Protein AF-A0A0E3SS39-F1 (afdb_monomer_lite)

Structure (mmCIF, N/CA/C/O backbone):
data_AF-A0A0E3SS39-F1
#
_entry.id   AF-A0A0E3SS39-F1
#
loop_
_atom_site.group_PDB
_atom_site.id
_atom_site.type_symbol
_atom_site.label_atom_id
_atom_site.label_alt_id
_atom_site.label_comp_id
_atom_site.label_asym_id
_atom_site.label_entity_id
_atom_site.label_seq_id
_atom_site.pdbx_PDB_ins_code
_atom_site.Cartn_x
_atom_site.Cartn_y
_atom_site.Cartn_z
_atom_site.occupancy
_atom_site.B_iso_or_equiv
_atom_site.auth_seq_id
_atom_site.auth_comp_id
_atom_site.auth_asym_id
_atom_site.auth_atom_id
_atom_site.pdbx_PDB_model_num
ATOM 1 N N . MET A 1 1 ? 22.790 -28.260 -28.937 1.00 37.62 1 MET A N 1
ATOM 2 C CA . MET A 1 1 ? 22.702 -26.855 -28.498 1.00 37.62 1 MET A CA 1
ATOM 3 C C . MET A 1 1 ? 21.363 -26.358 -29.010 1.00 37.62 1 MET A C 1
ATOM 5 O O . MET A 1 1 ? 21.232 -26.200 -30.215 1.00 37.62 1 MET A O 1
ATOM 9 N N . ALA A 1 2 ? 20.335 -26.325 -28.160 1.00 37.03 2 ALA A N 1
ATOM 10 C CA . ALA A 1 2 ? 19.035 -25.788 -28.556 1.00 37.03 2 ALA A CA 1
ATOM 11 C C . ALA A 1 2 ? 19.167 -24.263 -28.625 1.00 37.03 2 ALA A C 1
ATOM 13 O O . ALA A 1 2 ? 19.772 -23.672 -27.728 1.00 37.03 2 ALA A O 1
ATOM 14 N N . ALA A 1 3 ? 18.696 -23.672 -29.721 1.00 42.88 3 ALA A N 1
ATOM 15 C CA . ALA A 1 3 ? 18.603 -22.231 -29.867 1.00 42.88 3 ALA A CA 1
ATOM 16 C C . ALA A 1 3 ? 17.734 -21.690 -28.728 1.00 42.88 3 ALA A C 1
ATOM 18 O O . ALA A 1 3 ? 16.692 -22.266 -28.419 1.00 42.88 3 ALA A O 1
ATOM 19 N N . VAL A 1 4 ? 18.214 -20.634 -28.077 1.00 52.50 4 VAL A N 1
ATOM 20 C CA . VAL A 1 4 ? 17.383 -19.801 -27.208 1.00 52.50 4 VAL A CA 1
ATOM 21 C C . VAL A 1 4 ? 16.237 -19.322 -28.088 1.00 52.50 4 VAL A C 1
ATOM 23 O O . VAL A 1 4 ? 16.501 -18.762 -29.150 1.00 52.50 4 VAL A O 1
ATOM 26 N N . GLU A 1 5 ? 15.004 -19.649 -27.714 1.00 49.28 5 GLU A N 1
ATOM 27 C CA . GLU A 1 5 ? 13.826 -19.172 -28.430 1.00 49.28 5 GLU A CA 1
ATOM 28 C C . GLU A 1 5 ? 13.873 -17.642 -28.453 1.00 49.28 5 GLU A C 1
ATOM 30 O O . GLU A 1 5 ? 14.052 -17.001 -27.412 1.00 49.28 5 GLU A O 1
ATOM 35 N N . ASP A 1 6 ? 13.797 -17.083 -29.660 1.00 48.59 6 ASP A N 1
ATOM 36 C CA . ASP A 1 6 ? 13.662 -15.653 -29.891 1.00 48.59 6 ASP A CA 1
ATOM 37 C C . ASP A 1 6 ? 12.439 -15.159 -29.108 1.00 48.59 6 ASP A C 1
ATOM 39 O O . ASP A 1 6 ? 11.316 -15.618 -29.316 1.00 48.59 6 ASP A O 1
ATOM 43 N N . VAL A 1 7 ? 12.666 -14.256 -28.152 1.00 64.00 7 VAL A N 1
ATOM 44 C CA . VAL A 1 7 ? 11.582 -13.587 -27.431 1.00 64.00 7 VAL A CA 1
ATOM 45 C C . VAL A 1 7 ? 10.935 -12.613 -28.411 1.00 64.00 7 VAL A C 1
ATOM 47 O O . VAL A 1 7 ? 11.478 -11.547 -28.695 1.00 64.00 7 VAL A O 1
ATOM 50 N N . ASP A 1 8 ? 9.790 -13.005 -28.959 1.00 54.75 8 ASP A N 1
ATOM 51 C CA . ASP A 1 8 ? 8.968 -12.169 -29.827 1.00 54.75 8 ASP A CA 1
ATOM 52 C C . ASP A 1 8 ? 8.467 -10.906 -29.079 1.00 54.75 8 ASP A C 1
ATOM 54 O O . ASP A 1 8 ? 7.678 -11.008 -28.139 1.00 54.75 8 ASP A O 1
ATOM 58 N N . GLY A 1 9 ? 8.867 -9.706 -29.536 1.00 56.84 9 GLY A N 1
ATOM 59 C CA . GLY A 1 9 ? 8.186 -8.419 -29.276 1.00 56.84 9 GLY A CA 1
ATOM 60 C C . GLY A 1 9 ? 8.895 -7.440 -28.321 1.00 56.84 9 GLY A C 1
ATOM 61 O O . GLY A 1 9 ? 9.189 -7.776 -27.180 1.00 56.84 9 GLY A O 1
ATOM 62 N N . ASP A 1 10 ? 9.135 -6.201 -28.778 1.00 72.12 10 ASP A N 1
ATOM 63 C CA . ASP A 1 10 ? 9.853 -5.125 -28.064 1.00 72.12 10 ASP A CA 1
ATOM 64 C C . ASP A 1 10 ? 9.433 -4.971 -26.590 1.00 72.12 10 ASP A C 1
ATOM 66 O O . ASP A 1 10 ? 8.380 -4.406 -26.278 1.00 72.12 10 ASP A O 1
ATOM 70 N N . GLY A 1 11 ? 10.304 -5.391 -25.665 1.00 78.38 11 GLY A N 1
ATOM 71 C CA . GLY A 1 11 ? 10.115 -5.202 -24.221 1.00 78.38 11 GLY A CA 1
ATOM 72 C C . GLY A 1 11 ? 9.945 -3.732 -23.812 1.00 78.38 11 GLY A C 1
ATOM 73 O O . GLY A 1 11 ? 9.323 -3.442 -22.792 1.00 78.38 11 GLY A O 1
ATOM 74 N N . GLU A 1 12 ? 10.425 -2.796 -24.639 1.00 86.44 12 GLU A N 1
ATOM 75 C CA . GLU A 1 12 ? 10.224 -1.353 -24.470 1.00 86.44 12 GLU A CA 1
ATOM 76 C C . GLU A 1 12 ? 8.737 -0.967 -24.462 1.00 86.44 12 GLU A C 1
ATOM 78 O O . GLU A 1 12 ? 8.340 -0.078 -23.713 1.00 86.44 12 GLU A O 1
ATOM 83 N N . SER A 1 13 ? 7.884 -1.680 -25.205 1.00 91.38 13 SER A N 1
ATOM 84 C CA . SER A 1 13 ? 6.439 -1.410 -25.242 1.00 91.38 13 SER A CA 1
ATOM 85 C C . SER A 1 13 ? 5.728 -1.655 -23.902 1.00 91.38 13 SER A C 1
ATOM 87 O O . SER A 1 13 ? 4.670 -1.076 -23.649 1.00 91.38 13 SER A O 1
ATOM 89 N N . PHE A 1 14 ? 6.319 -2.472 -23.024 1.00 90.12 14 PHE A N 1
ATOM 90 C CA . PHE A 1 14 ? 5.821 -2.735 -21.672 1.00 90.12 14 PHE A CA 1
ATOM 91 C C . PHE A 1 14 ? 6.444 -1.814 -20.617 1.00 90.12 14 PHE A C 1
ATOM 93 O O . PHE A 1 14 ? 6.016 -1.829 -19.460 1.00 90.12 14 PHE A O 1
ATOM 100 N N . TYR A 1 15 ? 7.443 -1.008 -20.989 1.00 91.62 15 TYR A N 1
ATOM 101 C CA . TYR A 1 15 ? 8.088 -0.087 -20.067 1.00 91.62 15 TYR A CA 1
ATOM 102 C C . TYR A 1 15 ? 7.125 1.033 -19.659 1.00 91.62 15 TYR A C 1
ATOM 104 O O . TYR A 1 15 ? 6.496 1.685 -20.493 1.00 91.62 15 TYR A O 1
ATOM 112 N N . ARG A 1 16 ? 7.039 1.294 -18.352 1.00 93.94 16 ARG A N 1
ATOM 113 C CA . ARG A 1 16 ? 6.277 2.415 -17.791 1.00 93.94 16 ARG A CA 1
ATOM 114 C C . ARG A 1 16 ? 7.213 3.312 -16.999 1.00 93.94 16 ARG A C 1
ATOM 116 O O . ARG A 1 16 ? 7.981 2.828 -16.171 1.00 93.94 16 ARG A O 1
ATOM 123 N N . GLN A 1 17 ? 7.126 4.622 -17.231 1.00 94.00 17 GLN A N 1
ATOM 124 C CA . GLN A 1 17 ? 7.850 5.639 -16.458 1.00 94.00 17 GLN A CA 1
ATOM 125 C C . GLN A 1 17 ? 7.189 5.866 -15.088 1.00 94.00 17 GLN A C 1
ATOM 127 O O . GLN A 1 17 ? 6.728 6.960 -14.769 1.00 94.00 17 GLN A O 1
ATOM 132 N N . GLU A 1 18 ? 7.133 4.810 -14.282 1.00 95.00 18 GLU A N 1
ATOM 133 C CA . GLU A 1 18 ? 6.569 4.793 -12.934 1.00 95.00 18 GLU A CA 1
ATOM 134 C C . GLU A 1 18 ? 7.631 4.324 -11.931 1.00 95.00 18 GLU A C 1
ATOM 136 O O . GLU A 1 18 ? 8.551 3.580 -12.270 1.00 95.00 18 GLU A O 1
ATOM 141 N N . LEU A 1 19 ? 7.527 4.778 -10.679 1.00 95.62 19 LEU A N 1
ATOM 142 C CA . LEU A 1 19 ? 8.518 4.461 -9.643 1.00 95.62 19 LEU A CA 1
ATOM 143 C C . LEU A 1 19 ? 8.506 2.978 -9.250 1.00 95.62 19 LEU A C 1
ATOM 145 O O . LEU A 1 19 ? 9.566 2.407 -8.993 1.00 95.62 19 LEU A O 1
ATOM 149 N N . ALA A 1 20 ? 7.319 2.372 -9.228 1.00 97.12 20 ALA A N 1
ATOM 150 C CA . ALA A 1 20 ? 7.105 0.951 -9.018 1.00 97.12 20 ALA A CA 1
ATOM 151 C C . ALA A 1 20 ? 5.859 0.495 -9.792 1.00 97.12 20 ALA A C 1
ATOM 153 O O . ALA A 1 20 ? 4.890 1.244 -9.895 1.00 97.12 20 ALA A O 1
ATOM 154 N N . VAL A 1 21 ? 5.898 -0.718 -10.339 1.00 96.88 21 VAL A N 1
ATOM 155 C CA . VAL A 1 21 ? 4.837 -1.316 -11.155 1.00 96.88 21 VAL A CA 1
ATOM 156 C C . VAL A 1 21 ? 4.564 -2.724 -10.641 1.00 96.88 21 VAL A C 1
ATOM 158 O O . VAL A 1 21 ? 5.494 -3.499 -10.421 1.00 96.88 21 VAL A O 1
ATOM 161 N N . THR A 1 22 ? 3.284 -3.060 -10.494 1.00 97.50 22 THR A N 1
ATOM 162 C CA . THR A 1 22 ? 2.821 -4.425 -10.224 1.00 97.50 22 THR A CA 1
ATOM 163 C C . THR A 1 22 ? 2.107 -4.971 -11.457 1.00 97.50 22 THR A C 1
ATOM 165 O O . THR A 1 22 ? 1.157 -4.350 -11.941 1.00 97.50 22 THR A O 1
ATOM 168 N N . ASP A 1 23 ? 2.535 -6.138 -11.933 1.00 96.38 23 ASP A N 1
ATOM 169 C CA . ASP A 1 23 ? 1.847 -6.945 -12.942 1.00 96.38 23 ASP A CA 1
ATOM 170 C C . ASP A 1 23 ? 1.626 -8.366 -12.400 1.00 96.38 23 ASP A C 1
ATOM 172 O O . ASP A 1 23 ? 2.550 -9.179 -12.304 1.00 96.38 23 ASP A O 1
ATOM 176 N N . GLY A 1 24 ? 0.401 -8.648 -11.950 1.00 95.81 24 GLY A N 1
ATOM 177 C CA . GLY A 1 24 ? 0.088 -9.865 -11.202 1.00 95.81 24 GLY A CA 1
ATOM 178 C C . GLY A 1 24 ? 0.977 -10.006 -9.961 1.00 95.81 24 GLY A C 1
ATOM 179 O O . GLY A 1 24 ? 0.915 -9.185 -9.055 1.00 95.81 24 GLY A O 1
ATOM 180 N N . ASN A 1 25 ? 1.822 -11.039 -9.940 1.00 96.19 25 ASN A N 1
ATOM 181 C CA . ASN A 1 25 ? 2.762 -11.307 -8.844 1.00 96.19 25 ASN A CA 1
ATOM 182 C C . ASN A 1 25 ? 4.186 -10.780 -9.103 1.00 96.19 25 ASN A C 1
ATOM 184 O O . ASN A 1 25 ? 5.080 -11.024 -8.292 1.00 96.19 25 ASN A O 1
ATOM 188 N N . LEU A 1 26 ? 4.420 -10.097 -10.228 1.00 97.06 26 LEU A N 1
ATOM 189 C CA . LEU A 1 26 ? 5.694 -9.459 -10.540 1.00 97.06 26 LEU A CA 1
ATOM 190 C C . LEU A 1 26 ? 5.644 -7.991 -10.122 1.00 97.06 26 LEU A C 1
ATOM 192 O O . LEU A 1 26 ? 4.809 -7.228 -10.600 1.00 97.06 26 LEU A O 1
ATOM 196 N N . ILE A 1 27 ? 6.576 -7.595 -9.259 1.00 97.88 27 ILE A N 1
ATOM 197 C CA . ILE A 1 27 ? 6.725 -6.210 -8.816 1.00 97.88 27 ILE A CA 1
ATOM 198 C C . ILE A 1 27 ? 8.114 -5.734 -9.224 1.00 97.88 27 ILE A C 1
ATOM 200 O O . ILE A 1 27 ? 9.119 -6.339 -8.845 1.00 97.88 27 ILE A O 1
ATOM 204 N N . THR A 1 28 ? 8.171 -4.648 -9.988 1.00 96.31 28 THR A N 1
ATOM 205 C CA . THR A 1 28 ? 9.415 -3.978 -10.377 1.00 96.31 28 THR A CA 1
ATOM 206 C C . THR A 1 28 ? 9.406 -2.543 -9.873 1.00 96.31 28 THR A C 1
ATOM 208 O O . THR A 1 28 ? 8.354 -1.936 -9.701 1.00 96.31 28 THR A O 1
ATOM 211 N N . ALA A 1 29 ? 10.584 -1.997 -9.588 1.00 97.06 29 ALA A N 1
ATOM 212 C CA . ALA A 1 29 ? 10.736 -0.619 -9.147 1.00 97.06 29 ALA A CA 1
ATOM 213 C C . ALA A 1 29 ? 12.112 -0.083 -9.534 1.00 97.06 29 ALA A C 1
ATOM 215 O O . ALA A 1 29 ? 13.049 -0.850 -9.776 1.00 97.06 29 ALA A O 1
ATOM 216 N N . SER A 1 30 ? 12.248 1.240 -9.560 1.00 94.56 30 SER A N 1
ATOM 217 C CA . SER A 1 30 ? 13.565 1.864 -9.655 1.00 94.56 30 SER A CA 1
ATOM 218 C C . SER A 1 30 ? 14.381 1.578 -8.383 1.00 94.56 30 SER A C 1
ATOM 220 O O . SER A 1 30 ? 13.865 1.603 -7.266 1.00 94.56 30 SER A O 1
ATOM 222 N N . GLY A 1 31 ? 15.683 1.313 -8.533 1.00 92.25 31 GLY A N 1
ATOM 223 C CA . GLY A 1 31 ? 16.550 0.883 -7.424 1.00 92.25 31 GLY A CA 1
ATOM 224 C C . GLY A 1 31 ? 16.773 1.927 -6.321 1.00 92.25 31 GLY A C 1
ATOM 225 O O . GLY A 1 31 ? 17.364 1.606 -5.294 1.00 92.25 31 GLY A O 1
ATOM 226 N N . ILE A 1 32 ? 16.316 3.167 -6.523 1.00 94.88 32 ILE A N 1
ATOM 227 C CA . ILE A 1 32 ? 16.462 4.283 -5.574 1.00 94.88 32 ILE A CA 1
ATOM 228 C C . ILE A 1 32 ? 15.152 4.667 -4.861 1.00 94.88 32 ILE A C 1
ATOM 230 O O . ILE A 1 32 ? 15.152 5.619 -4.087 1.00 94.88 32 ILE A O 1
ATOM 234 N N . VAL A 1 33 ? 14.048 3.949 -5.104 1.00 93.75 33 VAL A N 1
ATOM 235 C CA . VAL A 1 33 ? 12.708 4.239 -4.544 1.00 93.75 33 VAL A CA 1
ATOM 236 C C . VAL A 1 33 ? 12.160 3.054 -3.734 1.00 93.75 33 VAL A C 1
ATOM 238 O O . VAL A 1 33 ? 11.206 2.381 -4.130 1.00 93.75 33 VAL A O 1
ATOM 241 N N . PRO A 1 34 ? 12.784 2.740 -2.581 1.00 96.44 34 PRO A N 1
ATOM 242 C CA . PRO A 1 34 ? 12.425 1.565 -1.787 1.00 96.44 34 PRO A CA 1
ATOM 243 C C . PRO A 1 34 ? 11.025 1.652 -1.163 1.00 96.44 34 PRO A C 1
ATOM 245 O O . PRO A 1 34 ? 10.413 0.616 -0.904 1.00 96.44 34 PRO A O 1
ATOM 248 N N . LEU A 1 35 ? 10.507 2.859 -0.913 1.00 97.94 35 LEU A N 1
ATOM 249 C CA . LEU A 1 35 ? 9.205 3.042 -0.272 1.00 97.94 35 LEU A CA 1
ATOM 250 C C . LEU A 1 35 ? 8.056 2.650 -1.209 1.00 97.94 35 LEU 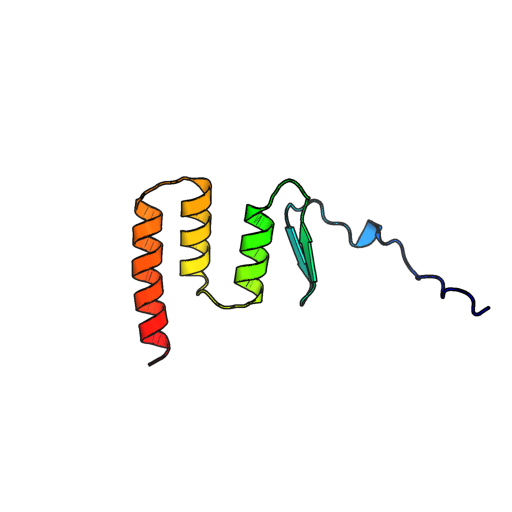A C 1
ATOM 252 O O . LEU A 1 35 ? 7.117 1.970 -0.798 1.00 97.94 35 LEU A O 1
ATOM 256 N N . GLU A 1 36 ? 8.152 3.038 -2.474 1.00 97.81 36 GLU A N 1
ATOM 257 C CA . GLU A 1 36 ? 7.206 2.692 -3.525 1.00 97.81 36 GLU A CA 1
ATOM 258 C C . GLU A 1 36 ? 7.203 1.183 -3.756 1.00 97.81 36 GLU A C 1
ATOM 260 O O . GLU A 1 36 ? 6.135 0.579 -3.767 1.00 97.81 36 GLU A O 1
ATOM 265 N N . PHE A 1 37 ? 8.380 0.550 -3.810 1.00 98.00 37 PHE A N 1
ATOM 266 C CA . PHE A 1 37 ? 8.476 -0.908 -3.883 1.00 98.00 37 PHE A CA 1
ATOM 267 C C . PHE A 1 37 ? 7.794 -1.594 -2.689 1.00 98.00 37 PHE A C 1
ATOM 269 O O . PHE A 1 37 ? 6.972 -2.492 -2.869 1.00 98.00 37 PHE A O 1
ATOM 276 N N . ALA A 1 38 ? 8.078 -1.147 -1.463 1.00 98.38 38 ALA A N 1
ATOM 277 C CA . ALA A 1 38 ? 7.466 -1.715 -0.265 1.00 98.38 38 ALA A CA 1
ATOM 278 C C . ALA A 1 38 ? 5.935 -1.548 -0.254 1.00 98.38 38 ALA A C 1
ATOM 280 O O . ALA A 1 38 ? 5.219 -2.486 0.097 1.00 98.38 38 ALA A O 1
ATOM 281 N N . LYS A 1 39 ? 5.420 -0.392 -0.694 1.00 98.38 39 LYS A N 1
ATOM 282 C CA . LYS A 1 39 ? 3.977 -0.146 -0.831 1.00 98.38 39 LYS A CA 1
ATOM 283 C C . LYS A 1 39 ? 3.323 -1.143 -1.790 1.00 98.38 39 LYS A C 1
ATOM 285 O O . LYS A 1 39 ? 2.258 -1.670 -1.471 1.00 98.38 39 LYS A O 1
ATOM 290 N N . GLU A 1 40 ? 3.941 -1.393 -2.942 1.00 98.19 40 GLU A N 1
ATOM 291 C CA . GLU A 1 40 ? 3.450 -2.354 -3.934 1.00 98.19 40 GLU A CA 1
ATOM 292 C C . GLU A 1 40 ? 3.444 -3.785 -3.383 1.00 98.19 40 GLU A C 1
ATOM 294 O O . GLU A 1 40 ? 2.452 -4.497 -3.530 1.00 98.19 40 GLU A O 1
ATOM 299 N N . VAL A 1 41 ? 4.505 -4.183 -2.671 1.00 98.19 41 VAL A N 1
ATOM 300 C CA . VAL A 1 41 ? 4.602 -5.503 -2.025 1.00 98.19 41 VAL A CA 1
ATOM 301 C C . VAL A 1 41 ? 3.503 -5.689 -0.981 1.00 98.19 41 VAL A C 1
ATOM 303 O O . VAL A 1 41 ? 2.779 -6.679 -1.030 1.00 98.19 41 VAL A O 1
ATOM 306 N N . ILE A 1 42 ? 3.338 -4.737 -0.059 1.00 98.25 42 ILE A N 1
ATOM 307 C CA . ILE A 1 42 ? 2.314 -4.819 0.994 1.00 98.25 42 ILE A CA 1
ATOM 308 C C . ILE A 1 42 ? 0.915 -4.881 0.377 1.00 98.25 42 ILE A C 1
ATOM 310 O O . ILE A 1 42 ? 0.083 -5.669 0.824 1.00 98.25 42 ILE A O 1
ATOM 314 N N . ARG A 1 43 ? 0.673 -4.086 -0.673 1.00 97.88 43 ARG A N 1
ATOM 315 C CA . ARG A 1 43 ? -0.582 -4.111 -1.427 1.00 97.88 43 ARG A CA 1
ATOM 316 C C . ARG A 1 43 ? -0.844 -5.474 -2.058 1.00 97.88 43 ARG A C 1
ATOM 318 O O . ARG A 1 43 ? -1.957 -5.967 -1.950 1.00 97.88 43 ARG A O 1
ATOM 325 N N . ASN A 1 44 ? 0.150 -6.064 -2.720 1.00 98.00 44 ASN A N 1
ATOM 326 C CA . ASN A 1 44 ? -0.024 -7.338 -3.417 1.00 98.00 44 ASN A CA 1
ATOM 327 C C . ASN A 1 44 ? -0.204 -8.521 -2.455 1.00 98.00 44 ASN A C 1
ATOM 329 O O . ASN A 1 44 ? -0.878 -9.490 -2.785 1.00 98.00 44 ASN A O 1
ATOM 333 N N . LEU A 1 45 ? 0.387 -8.440 -1.261 1.00 97.56 45 LEU A N 1
ATOM 334 C CA . LEU A 1 45 ? 0.198 -9.439 -0.210 1.00 97.56 45 LEU A CA 1
ATOM 335 C C . LEU A 1 45 ? -1.162 -9.326 0.497 1.00 97.56 45 LEU A C 1
ATOM 337 O O . LEU A 1 45 ? -1.507 -10.234 1.246 1.00 97.56 45 LEU A O 1
ATOM 341 N N . ASP A 1 46 ? -1.900 -8.228 0.290 1.00 94.88 46 ASP A N 1
ATOM 342 C CA . ASP A 1 46 ? -3.203 -7.945 0.912 1.00 94.88 46 ASP A CA 1
ATOM 343 C C . ASP A 1 46 ? -3.197 -8.099 2.448 1.00 94.88 46 ASP A C 1
ATOM 345 O O . ASP A 1 46 ? -4.160 -8.522 3.080 1.00 94.88 46 ASP A O 1
ATOM 349 N N . VAL A 1 47 ? -2.062 -7.767 3.075 1.00 95.19 47 VAL A N 1
ATOM 350 C CA . VAL A 1 47 ? -1.879 -7.885 4.535 1.00 95.19 47 VAL A CA 1
ATOM 351 C C . VAL A 1 47 ? -2.393 -6.667 5.300 1.00 95.19 47 VAL A C 1
ATOM 353 O O . VAL A 1 47 ? -2.484 -6.710 6.524 1.00 95.19 47 VAL A O 1
ATOM 356 N N . PHE A 1 48 ? -2.721 -5.585 4.592 1.00 95.69 48 PHE A N 1
ATOM 357 C CA . PHE A 1 48 ? -3.304 -4.360 5.131 1.00 95.69 48 PHE A CA 1
ATOM 358 C C . PHE A 1 48 ? -4.559 -3.990 4.354 1.00 95.69 48 PHE A C 1
ATOM 360 O O . PHE A 1 48 ? -4.578 -4.054 3.127 1.00 95.69 48 PHE A O 1
ATOM 367 N N . SER A 1 49 ? -5.561 -3.463 5.064 1.00 95.69 49 SER A N 1
ATOM 368 C CA . SER A 1 49 ? -6.654 -2.750 4.406 1.00 95.69 49 SER A CA 1
ATOM 369 C C . SER A 1 49 ? -6.109 -1.579 3.571 1.00 95.69 49 SER A C 1
ATOM 371 O O . SER A 1 49 ? -5.058 -1.001 3.875 1.00 95.69 49 SER A O 1
ATOM 373 N N . ALA A 1 50 ? -6.858 -1.153 2.550 1.00 96.44 50 ALA A N 1
ATOM 374 C CA . ALA A 1 50 ? -6.473 -0.006 1.725 1.00 96.44 50 ALA A CA 1
ATOM 375 C C . ALA A 1 50 ? -6.245 1.280 2.550 1.00 96.44 50 ALA A C 1
ATOM 377 O O . ALA A 1 50 ? -5.393 2.104 2.210 1.00 96.44 50 ALA A O 1
ATOM 378 N N . GLN A 1 51 ? -6.990 1.450 3.646 1.00 97.38 51 GLN A N 1
ATOM 379 C CA . GLN A 1 51 ? -6.876 2.600 4.546 1.00 97.38 51 GLN A CA 1
ATOM 380 C C . GLN A 1 51 ? -5.598 2.519 5.384 1.00 97.38 51 GLN A C 1
ATOM 382 O O . GLN A 1 51 ? -4.851 3.497 5.447 1.00 97.38 51 GLN A O 1
ATOM 387 N N . THR A 1 52 ? -5.296 1.341 5.932 1.00 98.12 52 THR A N 1
ATOM 388 C CA . THR A 1 52 ? -4.063 1.086 6.685 1.00 98.12 52 THR A CA 1
ATOM 389 C C . THR A 1 52 ? -2.830 1.283 5.807 1.00 98.12 52 THR A C 1
ATOM 391 O O . THR A 1 52 ? -1.907 1.993 6.202 1.00 98.12 52 THR A O 1
ATOM 394 N N . LEU A 1 53 ? -2.831 0.749 4.579 1.00 98.44 53 LEU A N 1
ATOM 395 C CA . LEU A 1 53 ? -1.734 0.943 3.629 1.00 98.44 53 LEU A CA 1
ATOM 396 C C . LEU A 1 53 ? -1.534 2.424 3.277 1.00 98.44 53 LEU A C 1
ATOM 398 O O . LEU A 1 53 ? -0.401 2.903 3.207 1.00 98.44 53 LEU A O 1
ATOM 402 N N . LYS A 1 54 ? -2.628 3.170 3.072 1.00 98.44 54 LYS A N 1
ATOM 403 C CA . LYS A 1 54 ? -2.569 4.611 2.802 1.00 98.44 54 LYS A CA 1
ATOM 404 C C . LYS A 1 54 ? -1.962 5.376 3.979 1.00 98.44 54 LYS A C 1
ATOM 406 O O . LYS A 1 54 ? -1.101 6.223 3.752 1.00 98.44 54 LYS A O 1
ATOM 411 N N . ALA A 1 55 ? -2.394 5.090 5.206 1.00 98.62 55 ALA A N 1
ATOM 412 C CA . ALA A 1 55 ? -1.877 5.739 6.408 1.00 98.62 55 ALA A CA 1
ATOM 413 C C . ALA A 1 55 ? -0.398 5.397 6.648 1.00 98.62 55 ALA A C 1
ATOM 415 O O . ALA A 1 55 ? 0.402 6.297 6.887 1.00 98.62 55 ALA A O 1
ATOM 416 N N . TRP A 1 56 ? -0.017 4.127 6.484 1.00 98.69 56 TRP A N 1
ATOM 417 C CA . TRP A 1 56 ? 1.376 3.682 6.546 1.00 98.69 56 TRP A CA 1
ATOM 418 C C . TRP A 1 56 ? 2.263 4.434 5.551 1.00 98.69 56 TRP A C 1
ATOM 420 O O . TRP A 1 56 ? 3.281 4.998 5.947 1.00 98.69 56 TRP A O 1
ATOM 430 N N . TYR A 1 57 ? 1.838 4.533 4.288 1.00 98.69 57 TYR A N 1
ATOM 431 C CA . TYR A 1 57 ? 2.603 5.250 3.270 1.00 98.69 57 TYR A CA 1
ATOM 432 C C . TYR A 1 57 ? 2.770 6.734 3.620 1.00 98.69 57 TYR A C 1
ATOM 434 O O . TYR A 1 57 ? 3.866 7.277 3.507 1.00 98.69 57 TYR A O 1
ATOM 442 N N . GLN A 1 58 ? 1.705 7.392 4.087 1.00 98.75 58 GLN A N 1
ATOM 443 C CA . GLN A 1 58 ? 1.783 8.792 4.505 1.00 98.75 58 GLN A CA 1
ATOM 444 C C . GLN A 1 58 ? 2.707 8.985 5.709 1.00 98.75 58 GLN A C 1
ATOM 446 O O . GLN A 1 58 ? 3.530 9.894 5.680 1.00 98.75 58 GLN A O 1
ATOM 451 N N . LEU A 1 59 ? 2.648 8.106 6.716 1.00 98.75 59 LEU A N 1
ATOM 452 C CA . LEU A 1 59 ? 3.573 8.142 7.850 1.00 98.75 59 LEU A CA 1
ATOM 453 C C . LEU A 1 59 ? 5.032 8.030 7.386 1.00 98.75 59 LEU A C 1
ATOM 455 O O . LEU A 1 59 ? 5.874 8.792 7.853 1.00 98.75 59 LEU A O 1
ATOM 459 N N . SER A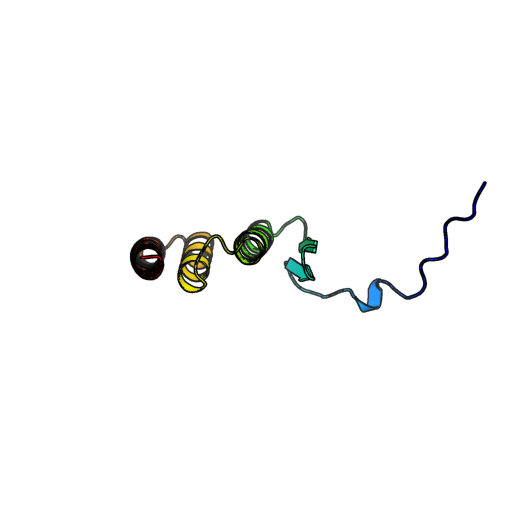 1 60 ? 5.329 7.116 6.456 1.00 98.31 60 SER A N 1
ATOM 460 C CA . SER A 1 60 ? 6.681 6.930 5.915 1.00 98.31 60 SER A CA 1
ATOM 461 C C . SER A 1 60 ? 7.196 8.131 5.115 1.00 98.31 60 SER A C 1
ATOM 463 O O . SER A 1 60 ? 8.399 8.378 5.111 1.00 98.31 60 SER A O 1
ATOM 465 N N . VAL A 1 61 ? 6.314 8.881 4.447 1.00 98.00 61 VAL A N 1
ATOM 466 C CA . VAL A 1 61 ? 6.693 10.083 3.685 1.00 98.00 61 VAL A CA 1
ATOM 467 C C . VAL A 1 61 ? 6.838 11.299 4.602 1.00 98.00 61 VAL A C 1
ATOM 469 O O . VAL A 1 61 ? 7.854 11.992 4.566 1.00 98.00 61 VAL A O 1
ATOM 472 N N . THR A 1 62 ? 5.821 11.590 5.412 1.00 98.44 62 THR A N 1
ATOM 473 C CA . THR A 1 62 ? 5.701 12.880 6.109 1.00 98.44 62 THR A CA 1
ATOM 474 C C . THR A 1 62 ? 6.286 12.863 7.512 1.00 98.44 62 THR A C 1
ATOM 476 O O . THR A 1 62 ? 6.634 13.918 8.033 1.00 98.44 62 THR A O 1
ATOM 479 N N . HIS A 1 63 ? 6.409 11.681 8.125 1.00 98.12 63 HIS A N 1
ATOM 480 C CA . HIS A 1 63 ? 6.790 11.509 9.529 1.00 98.12 63 HIS A CA 1
ATOM 481 C C . HIS A 1 63 ? 5.832 12.201 10.516 1.00 98.12 63 HIS A C 1
ATOM 483 O O . HIS A 1 63 ? 6.176 12.445 11.673 1.00 98.12 63 HIS A O 1
ATOM 489 N N . GLU A 1 64 ? 4.610 12.517 10.083 1.00 98.69 64 GLU A N 1
ATOM 490 C CA . GLU A 1 64 ? 3.630 13.195 10.923 1.00 98.69 64 GLU A CA 1
ATOM 491 C C . GLU A 1 64 ? 2.862 12.199 11.796 1.00 98.69 64 GLU A C 1
ATOM 493 O O . GLU A 1 64 ? 2.273 11.227 11.317 1.00 98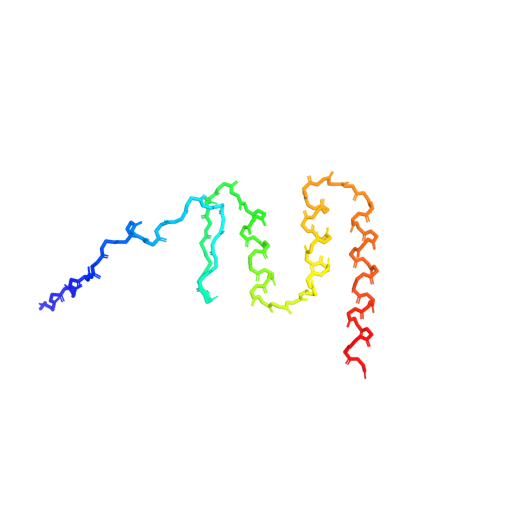.69 64 GLU A O 1
ATOM 498 N N . MET A 1 65 ? 2.799 12.498 13.096 1.00 98.31 65 MET A N 1
ATOM 499 C CA . MET A 1 65 ? 2.165 11.648 14.111 1.00 98.31 65 MET A CA 1
ATOM 500 C C . MET A 1 65 ? 0.691 11.328 13.811 1.00 98.31 65 MET A C 1
ATOM 502 O O . MET A 1 65 ? 0.215 10.251 14.160 1.00 98.31 65 MET A O 1
ATOM 506 N N . GLN A 1 66 ? -0.029 12.210 13.113 1.00 98.56 66 GLN A N 1
ATOM 507 C CA . GLN A 1 66 ? -1.424 11.969 12.728 1.00 98.56 66 GLN A CA 1
ATOM 508 C C . GLN A 1 66 ? -1.614 10.681 11.912 1.00 98.56 66 GLN A C 1
ATOM 510 O O . GLN A 1 66 ? -2.614 9.987 12.077 1.00 98.56 66 GLN A O 1
ATOM 515 N N . TYR A 1 67 ? -0.634 10.302 11.086 1.00 98.75 67 TYR A N 1
ATOM 516 C CA . TYR A 1 67 ? -0.726 9.079 10.29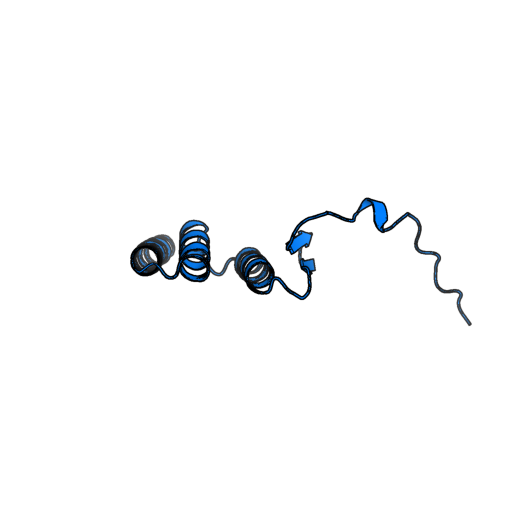4 1.00 98.75 67 TYR A CA 1
ATOM 517 C C . TYR A 1 67 ? -0.449 7.821 11.114 1.00 98.75 67 TYR A C 1
ATOM 519 O O . TYR A 1 67 ? -0.989 6.767 10.795 1.00 98.75 67 TYR A O 1
ATOM 527 N N . PHE A 1 68 ? 0.307 7.924 12.210 1.00 98.38 68 PHE A N 1
ATOM 528 C CA . PHE A 1 68 ? 0.406 6.833 13.178 1.00 98.38 68 PHE A CA 1
ATOM 529 C C . PHE A 1 68 ? -0.953 6.558 13.837 1.00 98.38 68 PHE A C 1
ATOM 531 O O . PHE A 1 68 ? -1.376 5.406 13.902 1.00 98.38 68 PHE A O 1
ATOM 538 N N . HIS A 1 69 ? -1.674 7.606 14.252 1.00 98.25 69 HIS A N 1
ATOM 539 C CA . HIS A 1 69 ? -3.031 7.455 14.789 1.00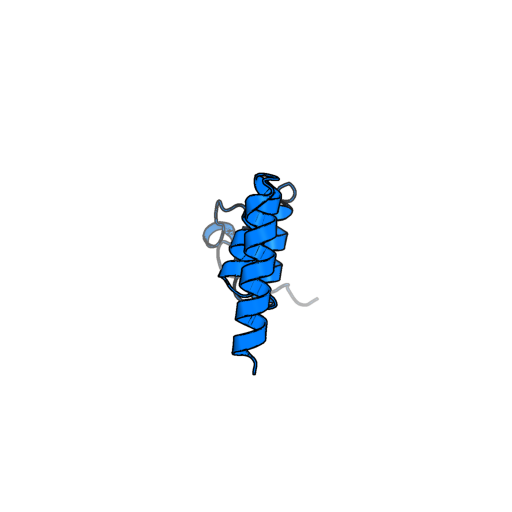 98.25 69 HIS A CA 1
ATOM 540 C C . HIS A 1 69 ? -3.982 6.821 13.765 1.00 98.25 69 HIS A C 1
ATOM 542 O O . HIS A 1 69 ? -4.667 5.857 14.093 1.00 98.25 69 HIS A O 1
ATOM 548 N N . ALA A 1 70 ? -3.931 7.265 12.505 1.00 98.50 70 ALA A N 1
ATOM 549 C CA . ALA A 1 70 ? -4.737 6.685 11.431 1.00 98.50 70 ALA A CA 1
ATOM 550 C C . ALA A 1 70 ? -4.426 5.195 11.167 1.00 98.50 70 ALA A C 1
ATOM 552 O O . ALA A 1 70 ? -5.333 4.421 10.857 1.00 98.50 70 ALA A O 1
ATOM 553 N N . ILE A 1 71 ? -3.165 4.758 11.308 1.00 98.44 71 ILE A N 1
ATOM 554 C CA . ILE A 1 71 ? -2.817 3.327 11.237 1.00 98.44 71 ILE A CA 1
ATOM 555 C C . ILE A 1 71 ? -3.530 2.564 12.354 1.00 98.44 71 ILE A C 1
ATOM 557 O O . ILE A 1 71 ? -4.203 1.580 12.062 1.00 98.44 71 ILE A O 1
ATOM 561 N N . MET A 1 72 ? -3.416 3.021 13.604 1.00 98.12 72 MET A N 1
ATOM 562 C CA . MET A 1 72 ? -4.020 2.341 14.755 1.00 98.12 72 MET A CA 1
ATOM 563 C C . MET A 1 72 ? -5.543 2.226 14.616 1.00 98.12 72 MET A C 1
ATOM 565 O O . MET A 1 72 ? -6.082 1.133 14.762 1.00 98.12 72 MET A O 1
ATOM 569 N N . GLU A 1 73 ? -6.216 3.318 14.247 1.00 97.88 73 GLU A N 1
ATOM 570 C CA . GLU A 1 73 ? -7.668 3.336 14.022 1.00 97.88 73 GLU A CA 1
ATOM 571 C C . GLU A 1 73 ? -8.083 2.352 12.916 1.00 97.88 73 GLU A C 1
ATOM 573 O O . GLU A 1 73 ? -8.963 1.514 13.119 1.00 97.88 73 GLU A O 1
ATOM 578 N N . SER A 1 74 ? -7.399 2.384 11.766 1.00 97.25 74 SER A N 1
ATOM 579 C CA . SER A 1 74 ? -7.723 1.497 10.639 1.00 97.25 74 SER A CA 1
ATOM 580 C C . SER A 1 74 ? -7.455 0.013 10.926 1.00 97.25 74 SER A C 1
ATOM 582 O O . SER A 1 74 ? -8.169 -0.849 10.416 1.00 97.25 74 SER A O 1
ATOM 584 N N . LEU A 1 75 ? -6.448 -0.310 11.749 1.00 95.56 75 LEU A N 1
ATOM 585 C CA . LEU A 1 75 ? -6.168 -1.685 12.171 1.00 95.56 75 LEU A CA 1
ATOM 586 C C . LEU A 1 75 ? -7.271 -2.228 13.082 1.00 95.56 75 LEU A C 1
ATOM 588 O O . LEU A 1 75 ? -7.658 -3.387 12.943 1.00 95.56 75 LEU A O 1
ATOM 592 N N . GLU A 1 76 ? -7.798 -1.405 13.991 1.00 95.00 76 GLU A N 1
ATOM 593 C CA . GLU A 1 76 ? -8.925 -1.803 14.836 1.00 95.00 76 GLU A CA 1
ATOM 594 C C . GLU A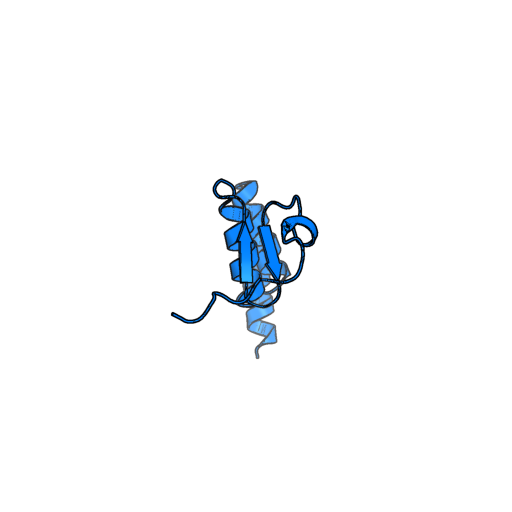 1 76 ? -10.198 -2.043 14.016 1.00 95.00 76 GLU A C 1
ATOM 596 O O . GLU A 1 76 ? -10.924 -3.005 14.267 1.00 95.00 76 GLU A O 1
ATOM 601 N N . GLU A 1 77 ? -10.476 -1.186 13.031 1.00 92.94 77 GLU A N 1
ATOM 602 C CA . GLU A 1 77 ? -11.613 -1.351 12.119 1.00 92.94 77 GLU A CA 1
ATOM 603 C C . GLU A 1 77 ? -11.492 -2.618 11.272 1.00 92.94 77 GLU A C 1
ATOM 605 O O . GLU A 1 77 ? -12.460 -3.371 11.151 1.00 92.94 77 GLU A O 1
ATOM 610 N N . TRP A 1 78 ? -10.299 -2.885 10.739 1.00 86.19 78 TRP A N 1
ATOM 611 C CA . TRP A 1 78 ? -10.017 -4.096 9.975 1.00 86.19 78 TRP A CA 1
ATOM 612 C C . TRP A 1 78 ? -10.106 -5.360 10.837 1.00 86.19 78 TRP A C 1
ATOM 614 O O . TRP A 1 78 ? -10.708 -6.346 10.427 1.00 86.19 78 TRP A O 1
ATOM 624 N N . GLY A 1 79 ? -9.592 -5.331 12.068 1.00 88.88 79 GLY A N 1
ATOM 625 C CA . GLY A 1 79 ? -9.742 -6.447 13.004 1.00 88.88 79 GLY A CA 1
ATOM 626 C C . GLY A 1 79 ? -11.208 -6.752 13.323 1.00 88.88 79 GLY A C 1
ATOM 627 O O . GLY A 1 79 ? -11.593 -7.917 13.384 1.00 88.88 79 GLY A O 1
ATOM 628 N N . ARG A 1 80 ? -12.042 -5.712 13.461 1.00 90.88 80 ARG A N 1
ATOM 629 C CA . ARG A 1 80 ? -13.491 -5.851 13.678 1.00 90.88 80 ARG A CA 1
ATOM 630 C C . ARG A 1 80 ? -14.240 -6.397 12.460 1.00 90.88 80 ARG A C 1
ATOM 632 O O . ARG A 1 80 ? -15.258 -7.046 12.654 1.00 90.88 80 ARG A O 1
ATOM 639 N N . SER A 1 81 ? -13.780 -6.151 11.230 1.00 82.81 81 SER A N 1
ATOM 640 C CA . SER A 1 81 ? -14.447 -6.667 10.021 1.00 82.81 81 SER A CA 1
ATOM 641 C C . SER A 1 81 ? -14.172 -8.149 9.743 1.00 82.81 81 SER A C 1
ATOM 643 O O . SER A 1 81 ? -14.861 -8.748 8.919 1.00 82.81 81 SER A O 1
ATOM 645 N N . LEU A 1 82 ? -13.183 -8.736 10.424 1.00 80.06 82 LEU A N 1
ATOM 646 C CA . LEU A 1 82 ? -12.836 -10.158 10.349 1.00 80.06 82 LEU A CA 1
ATOM 647 C C . LEU A 1 82 ? -13.587 -11.029 11.378 1.00 80.06 82 LEU A C 1
ATOM 649 O O . LEU A 1 82 ? -13.399 -12.247 11.379 1.00 80.06 82 LEU A O 1
ATOM 653 N N . GLN A 1 83 ? -14.390 -10.422 12.261 1.00 71.56 83 GLN A N 1
ATOM 654 C CA . GLN A 1 83 ? -15.211 -11.097 13.279 1.00 71.56 83 GLN A CA 1
ATOM 655 C C . GLN A 1 83 ? -16.659 -11.249 12.810 1.00 71.56 83 GLN A C 1
ATOM 657 O O . GLN A 1 83 ? -17.242 -12.318 13.100 1.00 71.56 83 GLN A O 1
#

InterPro domains:
  IPR029062 Class I glutamine amidotransferase-like [G3DSA:3.40.50.880] (2-77)

Sequence (83 aa):
MAAVEDVDGDGESFYRQELAVTDGNLITASGIVPLEFAKEVIRNLDVFSAQTLKAWYQLSVTHEMQYFHAIMESLEEWGRSLQ

Secondary structure (DSSP, 8-state):
-PPPPP--S-GGGG---SSEEEETTEEEE-TT-HHHHHHHHHHHHT-S-HHHHHHHHHHHHH--HHHHHHHHHHHHHHHHHT-

Organism: NCBI:txid1434104

Radius of gyration: 18.14 Å; chains: 1; bounding box: 38×40×45 Å

Foldseek 3Di:
DDDDPPPPDDPVVVDDPDQWDDDLPDIDGDPVCVLVSVLVVCVNVVPFDPQLSVLVSCCVPPVDVVSVVSNVVRVVVVVVVVD

pLDDT: mean 90.03, std 15.45, range [37.03, 98.75]